Protein AF-A0A0E9PG13-F1 (afdb_monomer_lite)

Radius of gyration: 14.79 Å; chains: 1; bounding box: 24×17×44 Å

pLDDT: mean 80.11, std 15.55, range [46.41, 93.25]

Secondary structure (DSSP, 8-state):
--HHHHHHHHHH----EE-TTT--EES-HHHHHHHHHHHHHHHHHHHHHTT-

Sequence (52 aa):
MSTLNCHQNIHTGEKPFKCSQCGECFSQRGTLYRHKMIHEGEKILQLVWERV

Organism: Anguilla anguilla (NCBI:txid7936)

InterPro domains:
  IPR013087 Zinc finger C2H2-type [PF00096] (17-39)
  IPR013087 Zinc finger C2H2-type [PS00028] (19-39)
  IPR013087 Zinc finger C2H2-type [PS50157] (17-44)
  IPR013087 Zinc finger C2H2-type [SM00355] (17-39)
  IPR036236 Zinc finger C2H2 superfamily [SSF57667] (2-44)
  IPR050331 Zinc finger PRDM4/PRDM1/PRDM14-like [PTHR16515] (2-44)

Structure (mmCIF, N/CA/C/O backbone):
data_AF-A0A0E9PG13-F1
#
_entry.id   AF-A0A0E9PG13-F1
#
loop_
_atom_site.group_PDB
_atom_site.id
_atom_site.type_symbol
_atom_site.label_atom_id
_atom_site.label_alt_id
_atom_site.label_comp_id
_atom_site.label_asym_id
_atom_site.label_entity_id
_atom_site.label_seq_id
_atom_site.pdbx_PDB_ins_code
_atom_site.Cartn_x
_atom_site.Cartn_y
_atom_site.Cartn_z
_atom_site.occupancy
_atom_site.B_iso_or_equiv
_atom_site.auth_seq_id
_atom_site.auth_comp_id
_atom_site.auth_asym_id
_atom_site.auth_atom_id
_atom_site.pdbx_PDB_model_num
ATOM 1 N N . MET A 1 1 ? -4.029 14.321 8.215 1.00 64.75 1 MET A N 1
ATOM 2 C CA . MET A 1 1 ? -3.784 12.968 8.759 1.00 64.75 1 MET A CA 1
ATOM 3 C C . MET A 1 1 ? -2.804 13.109 9.908 1.00 64.75 1 MET A C 1
ATOM 5 O O . MET A 1 1 ? -1.660 13.464 9.656 1.00 64.75 1 MET A O 1
ATOM 9 N N . SER A 1 2 ? -3.268 12.958 11.146 1.00 82.62 2 SER A N 1
ATOM 10 C CA . SER A 1 2 ? -2.416 13.013 12.340 1.00 82.62 2 SER A CA 1
ATOM 11 C C . SER A 1 2 ? -1.789 11.642 12.614 1.00 82.62 2 SER A C 1
ATOM 13 O O . SER A 1 2 ? -2.315 10.619 12.168 1.00 82.62 2 SER A O 1
ATOM 15 N N . THR A 1 3 ? -0.690 11.602 13.370 1.00 84.50 3 THR A N 1
ATOM 16 C CA . THR A 1 3 ? -0.044 10.349 13.807 1.00 84.50 3 THR A CA 1
ATOM 17 C C . THR A 1 3 ? -1.028 9.425 14.524 1.00 84.50 3 THR A C 1
ATOM 19 O O . THR A 1 3 ? -1.010 8.219 14.300 1.00 84.50 3 THR A O 1
ATOM 22 N N . LEU A 1 4 ? -1.947 9.995 15.311 1.00 89.19 4 LEU A N 1
ATOM 23 C CA . LEU A 1 4 ? -3.006 9.245 15.981 1.00 89.19 4 LEU A CA 1
ATOM 24 C C . LEU A 1 4 ? -3.972 8.596 14.981 1.00 89.19 4 LEU A C 1
ATOM 26 O O . LEU A 1 4 ? -4.268 7.416 15.108 1.00 89.19 4 LEU A O 1
ATOM 30 N N . ASN A 1 5 ? -4.415 9.320 13.951 1.00 86.81 5 ASN A N 1
ATOM 31 C CA . ASN A 1 5 ? -5.331 8.766 12.950 1.00 86.81 5 ASN A CA 1
ATOM 32 C C . ASN A 1 5 ? -4.654 7.670 12.104 1.00 86.81 5 ASN A C 1
ATOM 34 O O . ASN A 1 5 ? -5.255 6.651 11.794 1.00 86.81 5 ASN A O 1
ATOM 38 N N . CYS A 1 6 ? -3.362 7.830 11.802 1.00 85.69 6 CYS A N 1
ATOM 39 C CA . CYS A 1 6 ? -2.559 6.770 11.194 1.00 85.69 6 CYS A CA 1
ATOM 40 C C . CYS A 1 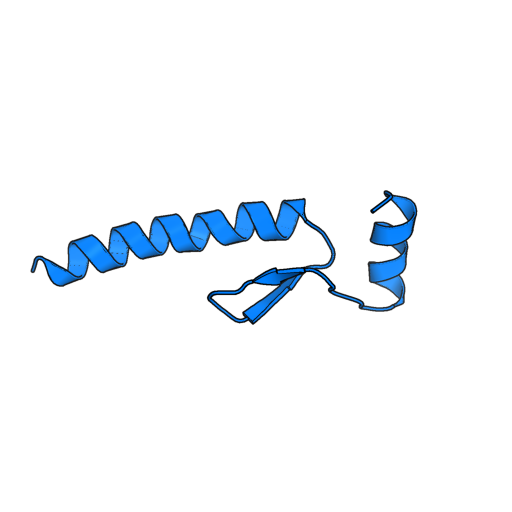6 ? -2.414 5.541 12.106 1.00 85.69 6 CYS A C 1
ATOM 42 O O . CYS A 1 6 ? -2.412 4.414 11.618 1.00 85.69 6 CYS A O 1
ATOM 44 N N . HIS A 1 7 ? -2.237 5.742 13.411 1.00 87.88 7 HIS A N 1
ATOM 45 C CA . HIS A 1 7 ? -2.152 4.644 14.369 1.00 87.88 7 HIS A CA 1
ATOM 46 C C . HIS A 1 7 ? -3.472 3.863 14.431 1.00 87.88 7 HIS A C 1
ATOM 48 O O . HIS A 1 7 ? -3.451 2.636 14.415 1.00 87.88 7 HIS A O 1
ATOM 54 N N . GLN A 1 8 ? -4.613 4.561 14.418 1.00 91.12 8 GLN A N 1
ATOM 55 C CA . GLN 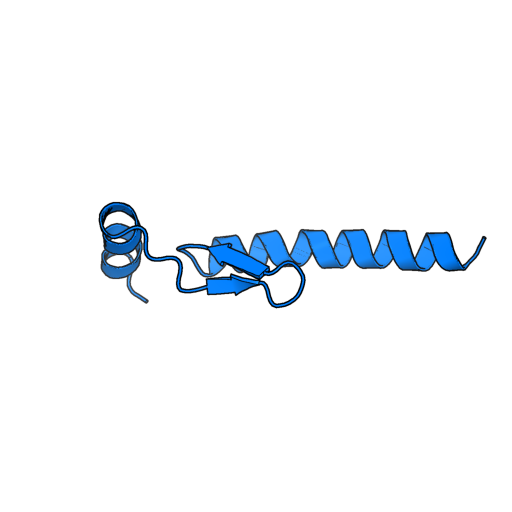A 1 8 ? -5.936 3.927 14.421 1.00 91.12 8 GLN A CA 1
ATOM 56 C C . GLN A 1 8 ? -6.158 3.010 13.210 1.00 91.12 8 GLN A C 1
ATOM 58 O O . GLN A 1 8 ? -6.724 1.933 13.371 1.00 91.12 8 GLN A O 1
ATOM 63 N N . ASN A 1 9 ? -5.610 3.353 12.039 1.00 88.31 9 ASN A N 1
ATOM 64 C CA . ASN A 1 9 ? -5.660 2.500 10.844 1.00 88.31 9 ASN A CA 1
ATOM 65 C C . ASN A 1 9 ? -5.075 1.089 11.054 1.00 88.31 9 ASN A C 1
ATOM 67 O O . ASN A 1 9 ? -5.404 0.171 10.308 1.00 88.31 9 ASN A O 1
ATOM 71 N N . ILE A 1 10 ? -4.185 0.899 12.036 1.00 86.88 10 ILE A N 1
ATOM 72 C CA . ILE A 1 10 ? -3.614 -0.419 12.360 1.00 86.88 10 ILE A CA 1
ATOM 73 C C . ILE A 1 10 ? -4.656 -1.296 13.062 1.00 86.88 10 ILE A C 1
ATOM 75 O O . ILE A 1 10 ? -4.705 -2.497 12.815 1.00 86.88 10 ILE A O 1
ATOM 79 N N . HIS A 1 11 ? -5.505 -0.691 13.896 1.00 91.50 11 HIS A N 1
ATOM 80 C CA . HIS A 1 11 ? -6.585 -1.386 14.599 1.00 91.50 11 HIS A CA 1
ATOM 81 C C . HIS A 1 11 ? -7.784 -1.633 13.688 1.00 91.50 11 HIS A C 1
ATOM 83 O O . HIS A 1 11 ? -8.369 -2.709 13.720 1.00 91.50 11 HIS A O 1
ATOM 89 N N . THR A 1 12 ? -8.140 -0.650 12.856 1.00 92.00 12 THR A N 1
ATOM 90 C CA . THR A 1 12 ? -9.292 -0.753 11.944 1.00 92.00 12 THR A CA 1
ATOM 91 C C . THR A 1 12 ? -8.972 -1.513 10.657 1.00 92.00 12 THR A C 1
ATOM 93 O O . THR A 1 12 ? -9.879 -1.953 9.957 1.00 92.00 12 THR A O 1
ATOM 96 N N . GLY A 1 13 ? -7.688 -1.651 10.314 1.00 88.62 13 GLY A N 1
ATOM 97 C CA . GLY A 1 13 ? -7.246 -2.202 9.034 1.00 88.62 13 GLY A CA 1
ATOM 98 C C . GLY A 1 13 ? -7.482 -1.266 7.844 1.00 88.62 13 GLY A C 1
ATOM 99 O O . GLY A 1 13 ? -7.271 -1.672 6.698 1.00 88.62 13 GLY A O 1
ATOM 100 N N . GLU A 1 14 ? -7.901 -0.020 8.080 1.00 91.38 14 GLU A N 1
ATOM 101 C CA . GLU A 1 14 ? -8.158 0.941 7.013 1.00 91.38 14 GLU A CA 1
ATOM 102 C C . GLU A 1 14 ? -6.872 1.320 6.269 1.00 91.38 14 GLU A C 1
ATOM 104 O O . GLU A 1 14 ? -5.841 1.685 6.842 1.00 91.38 14 GLU A O 1
ATOM 109 N N . LYS A 1 15 ? -6.940 1.276 4.938 1.00 89.75 15 LYS A N 1
ATOM 110 C CA . LYS A 1 15 ? -5.836 1.655 4.052 1.00 89.75 15 LYS A CA 1
ATOM 111 C C . LYS A 1 15 ? -6.320 2.695 3.041 1.00 89.75 15 LYS A C 1
ATOM 113 O O . LYS A 1 15 ? -6.583 2.351 1.890 1.00 89.75 15 LYS A O 1
ATOM 118 N N . PRO A 1 16 ? -6.465 3.966 3.456 1.00 88.50 16 PRO A N 1
ATOM 119 C CA . PRO A 1 16 ? -7.096 4.997 2.633 1.00 88.50 16 PRO A CA 1
ATOM 120 C C . PRO A 1 16 ? -6.252 5.425 1.423 1.00 88.50 16 PRO A C 1
ATOM 122 O O . PRO A 1 16 ? -6.753 6.103 0.529 1.00 88.50 16 PRO A O 1
ATOM 125 N N . PHE A 1 17 ? -4.968 5.064 1.372 1.00 91.38 17 PHE A N 1
ATOM 126 C CA . PHE A 1 17 ? -4.060 5.512 0.320 1.00 91.38 17 PHE A CA 1
ATOM 127 C C . PHE A 1 17 ? -3.878 4.432 -0.744 1.00 91.38 17 PHE A C 1
ATOM 129 O O . PHE A 1 17 ? -3.073 3.526 -0.564 1.00 91.38 17 PHE A O 1
ATOM 136 N N . LYS A 1 18 ? -4.588 4.542 -1.866 1.00 93.25 18 LYS A N 1
ATOM 137 C CA . LYS A 1 18 ? -4.493 3.592 -2.983 1.00 93.25 18 LYS A CA 1
ATOM 138 C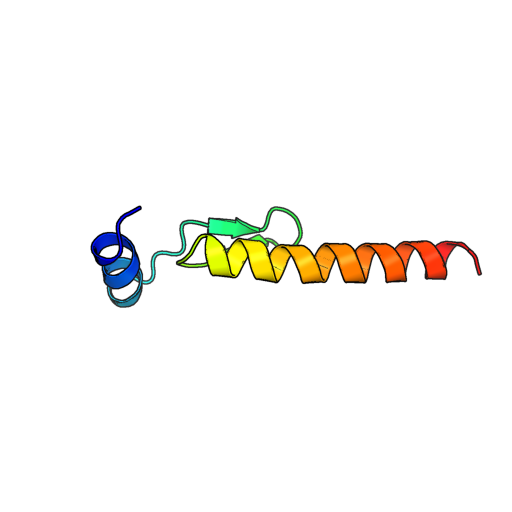 C . LYS A 1 18 ? -3.462 4.029 -4.031 1.00 93.25 18 LYS A C 1
ATOM 140 O O . LYS A 1 18 ? -3.418 5.198 -4.419 1.00 93.25 18 LYS A O 1
ATOM 145 N N . CYS A 1 19 ? -2.653 3.093 -4.517 1.00 92.25 19 CYS A N 1
ATOM 146 C CA . CYS A 1 19 ? -1.820 3.269 -5.698 1.00 92.25 19 CYS A CA 1
ATOM 147 C C . CYS A 1 19 ? -2.695 3.200 -6.954 1.00 92.25 19 CYS A C 1
ATOM 149 O O . CYS A 1 19 ? -3.439 2.243 -7.154 1.00 92.25 19 CYS A O 1
ATOM 151 N N . SER A 1 20 ? -2.610 4.212 -7.815 1.00 89.75 20 SER A N 1
ATOM 152 C CA . SER A 1 20 ? -3.390 4.279 -9.056 1.00 89.75 20 SER A CA 1
ATOM 153 C C . SER A 1 20 ? -2.899 3.319 -10.140 1.00 89.75 20 SER A C 1
ATOM 155 O O . SER A 1 20 ? -3.637 3.069 -11.083 1.00 89.75 20 SER A O 1
ATOM 157 N N . GLN A 1 21 ? -1.670 2.810 -10.026 1.00 88.38 21 GLN A N 1
ATOM 158 C CA . GLN A 1 21 ? -1.046 1.971 -11.047 1.00 88.38 21 GLN A CA 1
ATOM 159 C C . GLN A 1 21 ? -1.282 0.478 -10.800 1.00 88.38 21 GLN A C 1
ATOM 161 O O . GLN A 1 21 ? -1.771 -0.210 -11.685 1.00 88.38 21 GLN A O 1
ATOM 166 N N . CYS A 1 22 ? -0.992 -0.016 -9.593 1.00 91.31 22 CYS A N 1
ATOM 167 C CA . CYS A 1 22 ? -1.157 -1.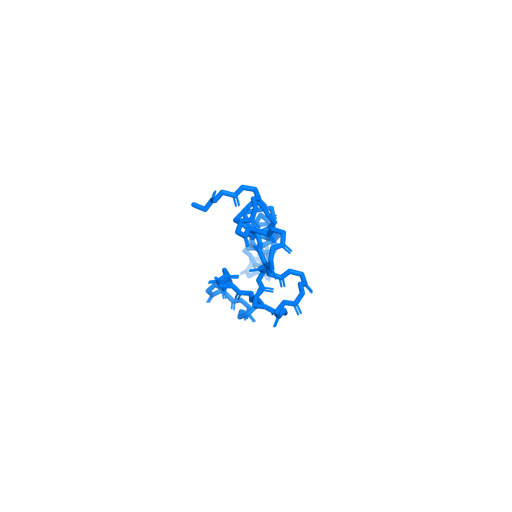432 -9.236 1.00 91.31 22 CYS A CA 1
ATOM 168 C C . CYS A 1 22 ? -2.380 -1.711 -8.346 1.00 91.31 22 CYS A C 1
ATOM 170 O O . CYS A 1 22 ? -2.734 -2.863 -8.114 1.00 91.31 22 CYS A O 1
ATOM 172 N N . GLY A 1 23 ? -3.035 -0.672 -7.820 1.00 90.19 23 GLY A N 1
ATOM 173 C CA . GLY A 1 23 ? -4.196 -0.822 -6.948 1.00 90.19 23 GLY A CA 1
ATOM 174 C C . GLY A 1 23 ? -3.883 -1.161 -5.488 1.00 90.19 23 GLY A C 1
ATOM 175 O O . GLY A 1 23 ? -4.832 -1.255 -4.710 1.00 90.19 23 GLY A O 1
ATOM 176 N N . GLU A 1 24 ? -2.610 -1.298 -5.093 1.00 92.62 24 GLU A N 1
ATOM 177 C CA . GLU A 1 24 ? -2.234 -1.553 -3.697 1.00 92.62 24 GLU A CA 1
ATOM 178 C C . GLU A 1 24 ? -2.665 -0.417 -2.766 1.00 92.62 24 GLU A C 1
ATOM 180 O O . GLU A 1 24 ? -2.504 0.766 -3.072 1.00 92.62 24 GLU A O 1
ATOM 185 N N . CYS A 1 25 ? -3.184 -0.779 -1.594 1.00 92.88 25 CYS A N 1
ATOM 186 C CA . CYS A 1 25 ? -3.609 0.175 -0.578 1.00 92.88 25 CYS A CA 1
ATOM 187 C C . CYS A 1 25 ? -2.601 0.242 0.575 1.00 92.88 25 CYS A C 1
ATOM 189 O O . CYS A 1 25 ? -2.102 -0.776 1.054 1.00 92.88 25 CYS A O 1
ATOM 191 N N . PHE A 1 26 ? -2.371 1.450 1.085 1.00 91.06 26 PHE A N 1
ATOM 192 C CA . PHE A 1 26 ? -1.448 1.767 2.170 1.00 91.06 26 PHE A CA 1
ATOM 193 C C . PHE A 1 26 ? -2.172 2.521 3.291 1.00 91.06 26 PHE A C 1
ATOM 195 O O . PHE A 1 26 ? -3.092 3.306 3.054 1.00 91.06 26 PHE A O 1
ATOM 202 N N . SER A 1 27 ? -1.726 2.318 4.531 1.00 90.44 27 SER A N 1
ATOM 203 C CA . SER A 1 27 ? -2.228 3.036 5.713 1.00 90.44 27 SER A CA 1
ATOM 204 C C . SER A 1 27 ? -1.597 4.424 5.886 1.00 90.44 27 SER A C 1
ATOM 206 O O . SER A 1 27 ? -2.130 5.256 6.619 1.00 90.44 27 SER A O 1
ATOM 208 N N . GLN A 1 28 ? -0.485 4.694 5.187 1.00 89.25 28 GLN A N 1
ATOM 209 C CA . GLN A 1 28 ? 0.314 5.917 5.296 1.00 89.25 28 GLN A CA 1
ATOM 210 C C . GLN A 1 28 ? 0.680 6.513 3.936 1.00 89.25 28 GLN A C 1
ATOM 212 O O . GLN A 1 28 ? 1.100 5.805 3.019 1.00 89.25 28 GLN A O 1
ATOM 217 N N . ARG A 1 29 ? 0.635 7.850 3.846 1.00 88.56 29 ARG A N 1
ATOM 218 C CA . ARG A 1 29 ? 1.014 8.598 2.637 1.00 88.56 29 ARG A CA 1
ATOM 219 C C . ARG A 1 29 ? 2.494 8.436 2.276 1.00 88.56 29 ARG A C 1
ATOM 221 O O . ARG A 1 29 ? 2.809 8.316 1.099 1.00 88.56 29 ARG A O 1
ATOM 228 N N . GLY A 1 30 ? 3.390 8.425 3.267 1.00 88.31 30 GLY A N 1
ATOM 229 C CA . GLY A 1 30 ? 4.832 8.252 3.040 1.00 88.31 30 GLY A CA 1
ATOM 230 C C . GLY A 1 30 ? 5.169 6.884 2.443 1.00 88.31 30 GLY A C 1
ATOM 231 O O . GLY A 1 30 ? 5.963 6.792 1.510 1.00 88.31 30 GLY A O 1
ATOM 232 N N . THR A 1 31 ? 4.491 5.833 2.911 1.00 89.94 31 THR A N 1
ATOM 233 C CA . THR A 1 31 ? 4.641 4.477 2.370 1.00 89.94 31 THR A CA 1
ATOM 234 C C . THR A 1 31 ? 4.159 4.392 0.925 1.00 89.94 31 THR A C 1
ATOM 236 O O . THR A 1 31 ? 4.888 3.861 0.091 1.00 89.94 31 THR A O 1
ATOM 239 N N . LEU A 1 32 ? 2.999 4.985 0.604 1.00 91.81 32 LEU A N 1
ATOM 240 C CA . LEU A 1 32 ? 2.526 5.087 -0.781 1.00 91.81 32 LEU A CA 1
ATOM 241 C C . LEU A 1 32 ? 3.520 5.864 -1.659 1.00 91.81 32 LEU A C 1
ATOM 243 O O . LEU A 1 32 ? 3.797 5.447 -2.776 1.00 91.81 32 LEU A O 1
ATOM 247 N N . TYR A 1 33 ? 4.063 6.984 -1.174 1.00 89.69 33 TYR A N 1
ATOM 248 C CA . TYR A 1 33 ? 5.029 7.781 -1.935 1.00 89.69 33 TYR A CA 1
ATOM 249 C C . TYR A 1 33 ? 6.284 6.974 -2.281 1.00 89.69 33 TYR A C 1
ATOM 251 O O . TYR A 1 33 ? 6.676 6.924 -3.441 1.00 89.69 33 TYR A O 1
ATOM 259 N N . ARG A 1 34 ? 6.865 6.268 -1.303 1.00 88.44 34 ARG A N 1
ATOM 260 C CA . ARG A 1 34 ? 8.012 5.383 -1.548 1.00 88.44 34 ARG A CA 1
ATOM 261 C C . ARG A 1 34 ? 7.669 4.257 -2.523 1.00 88.44 34 ARG A C 1
ATOM 263 O O . ARG A 1 34 ? 8.477 3.946 -3.385 1.00 88.44 34 ARG A O 1
ATOM 270 N N . HIS A 1 35 ? 6.483 3.667 -2.398 1.00 90.06 35 HIS A N 1
ATOM 271 C CA . HIS A 1 35 ? 6.016 2.634 -3.319 1.00 90.06 35 HIS A CA 1
ATOM 272 C C . HIS A 1 35 ? 5.899 3.156 -4.761 1.00 90.06 35 HIS A C 1
ATOM 274 O O . HIS A 1 35 ? 6.337 2.478 -5.683 1.00 90.06 35 HIS A O 1
ATOM 280 N N . LYS A 1 36 ? 5.402 4.383 -4.973 1.00 89.31 36 LYS A N 1
ATOM 281 C CA . LYS A 1 36 ? 5.308 4.984 -6.318 1.00 89.31 36 LYS A CA 1
ATOM 282 C C . LYS A 1 36 ? 6.659 5.081 -7.037 1.00 89.31 36 LYS A C 1
ATOM 284 O O . LYS A 1 36 ? 6.689 4.966 -8.256 1.00 89.31 36 LYS A O 1
ATOM 289 N N . MET A 1 37 ? 7.763 5.221 -6.302 1.00 86.50 37 MET A N 1
ATOM 290 C CA . MET A 1 37 ? 9.109 5.248 -6.891 1.00 86.50 37 MET A CA 1
ATOM 291 C C . MET A 1 37 ? 9.495 3.915 -7.549 1.00 86.50 37 MET A C 1
ATOM 293 O O . MET A 1 37 ? 10.285 3.902 -8.489 1.00 86.50 37 MET A O 1
ATOM 297 N N . ILE A 1 38 ? 8.934 2.792 -7.083 1.00 86.12 38 ILE A N 1
ATOM 298 C CA . ILE A 1 38 ? 9.159 1.470 -7.688 1.00 86.12 38 ILE A CA 1
ATOM 299 C C . ILE A 1 38 ? 8.612 1.475 -9.111 1.00 86.12 38 ILE A C 1
ATOM 301 O O . ILE A 1 38 ? 9.306 1.077 -10.038 1.00 86.12 38 ILE A O 1
ATOM 305 N N . HIS A 1 39 ? 7.417 2.030 -9.299 1.00 83.88 39 HIS A N 1
ATOM 306 C CA . HIS A 1 39 ? 6.813 2.148 -10.616 1.00 83.88 39 HIS A CA 1
ATOM 307 C C . HIS A 1 39 ? 7.559 3.102 -11.552 1.00 83.88 39 HIS A C 1
ATOM 309 O O . HIS A 1 39 ? 7.570 2.880 -12.757 1.00 83.88 39 HIS A O 1
ATOM 315 N N . GLU A 1 40 ? 8.197 4.154 -11.036 1.00 70.50 40 GLU A N 1
ATOM 316 C CA . GLU A 1 40 ? 9.076 5.006 -11.848 1.00 70.50 40 GLU A CA 1
ATOM 317 C C . GLU A 1 40 ? 10.336 4.253 -12.303 1.00 70.50 40 GLU A C 1
ATOM 319 O O . GLU A 1 40 ? 10.750 4.398 -13.454 1.00 70.50 40 GLU A O 1
ATOM 324 N N . GLY A 1 41 ? 10.898 3.387 -11.453 1.00 64.81 41 GLY A N 1
ATOM 325 C CA . GLY A 1 41 ? 11.986 2.478 -11.830 1.00 64.81 41 GLY A CA 1
ATOM 326 C C . GLY A 1 41 ? 11.553 1.391 -12.824 1.00 64.81 41 GLY A C 1
ATOM 327 O O . GLY A 1 41 ? 12.258 1.123 -13.796 1.00 64.81 41 GLY A O 1
ATOM 328 N N . GLU A 1 42 ? 10.365 0.813 -12.638 1.00 57.91 42 GLU A N 1
ATOM 329 C CA . GLU A 1 42 ? 9.748 -0.139 -13.575 1.00 57.91 42 GLU A CA 1
ATOM 330 C C . GLU A 1 42 ? 9.432 0.514 -14.923 1.00 57.91 42 GLU A C 1
ATOM 332 O O . GLU A 1 42 ? 9.611 -0.110 -15.966 1.00 57.91 42 GLU A O 1
ATOM 337 N N . LYS A 1 43 ? 9.034 1.791 -14.926 1.00 56.62 43 LYS A N 1
ATOM 338 C CA . LYS A 1 43 ? 8.789 2.564 -16.149 1.00 56.62 43 LYS A CA 1
ATOM 339 C C . LYS A 1 43 ? 10.072 2.760 -16.955 1.00 56.62 43 LYS A C 1
ATOM 341 O O . LYS A 1 43 ? 10.025 2.684 -18.179 1.00 56.62 43 LYS A O 1
ATOM 346 N N . ILE A 1 44 ? 11.216 2.970 -16.295 1.00 55.25 44 ILE A N 1
ATOM 347 C CA . ILE A 1 44 ? 12.526 3.020 -16.967 1.00 55.25 44 ILE A CA 1
ATOM 348 C C . ILE A 1 44 ? 12.867 1.657 -17.574 1.00 55.25 44 ILE A C 1
ATOM 350 O O . ILE A 1 44 ? 13.294 1.609 -18.723 1.00 55.25 44 ILE A O 1
ATOM 354 N N . LEU A 1 45 ? 12.642 0.557 -16.848 1.00 54.75 45 LEU A N 1
ATOM 355 C CA . LEU A 1 45 ? 12.853 -0.785 -17.394 1.00 54.75 45 LEU A CA 1
ATOM 356 C C . LEU A 1 45 ? 11.951 -1.019 -18.614 1.00 54.75 45 LEU A C 1
ATOM 358 O O . LEU A 1 45 ? 12.467 -1.282 -19.691 1.00 54.75 45 LEU A O 1
ATOM 362 N N . GLN A 1 46 ? 10.640 -0.811 -18.520 1.00 52.66 46 GLN A N 1
ATOM 3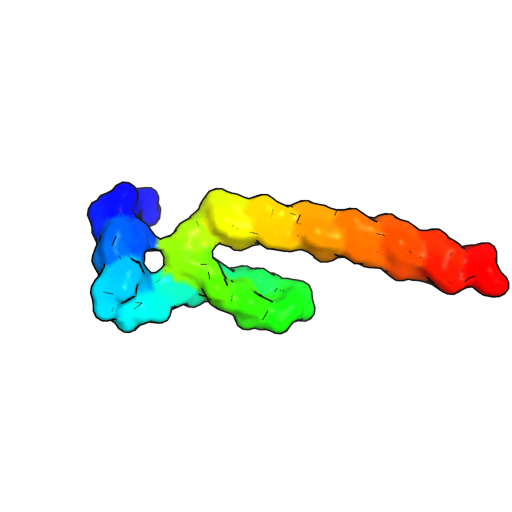63 C CA . GLN A 1 46 ? 9.726 -1.011 -19.650 1.00 52.66 46 GLN A CA 1
ATOM 364 C C . GLN A 1 46 ? 10.104 -0.177 -20.894 1.00 52.66 46 GLN A C 1
ATOM 366 O O . GLN A 1 46 ? 10.077 -0.696 -22.007 1.00 52.66 46 GLN A O 1
ATOM 371 N N . LEU A 1 47 ? 10.552 1.073 -20.719 1.00 53.09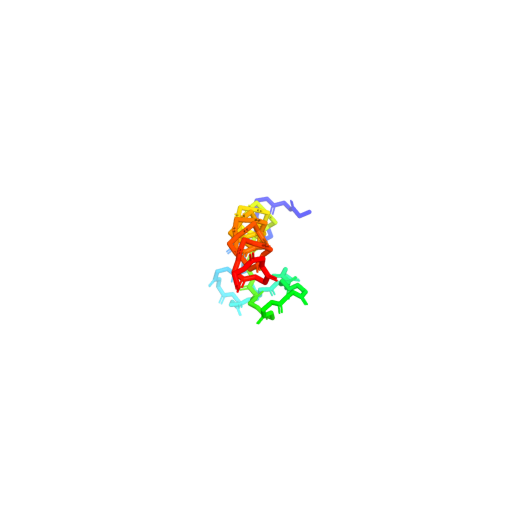 47 LEU A N 1
ATOM 372 C CA . LEU A 1 47 ? 11.019 1.926 -21.824 1.00 53.09 47 LEU A CA 1
ATOM 373 C C . LEU A 1 47 ? 12.308 1.424 -22.500 1.00 53.09 47 LEU A C 1
ATOM 375 O O . LEU A 1 47 ? 12.524 1.697 -23.681 1.00 53.09 47 LEU A O 1
ATOM 379 N N . VAL A 1 48 ? 13.185 0.727 -21.772 1.00 51.91 48 VAL A N 1
ATOM 380 C CA . VAL A 1 48 ? 14.404 0.121 -22.341 1.00 51.91 48 VAL A CA 1
ATOM 381 C C . VAL A 1 48 ? 14.069 -1.169 -23.097 1.00 51.91 48 VAL A C 1
ATOM 383 O O . VAL A 1 48 ? 14.684 -1.439 -24.125 1.00 51.91 48 VAL A O 1
ATOM 386 N N . TRP A 1 49 ? 13.071 -1.929 -22.638 1.00 48.34 49 TRP A N 1
ATOM 387 C CA . TRP A 1 49 ? 12.633 -3.179 -23.271 1.00 48.34 49 TRP A CA 1
ATOM 388 C C . TRP A 1 49 ? 11.838 -2.978 -24.573 1.00 48.34 49 TRP A C 1
ATOM 390 O O . TRP A 1 49 ? 11.843 -3.871 -25.407 1.00 48.34 49 TRP A O 1
ATOM 400 N N . GLU A 1 50 ? 11.209 -1.818 -24.795 1.00 46.41 50 GLU A N 1
ATOM 401 C CA . GLU A 1 50 ? 10.534 -1.482 -26.068 1.00 46.41 50 GLU A CA 1
ATOM 402 C C . GLU A 1 50 ? 11.489 -0.916 -27.147 1.00 46.41 50 GLU A C 1
ATOM 404 O O . GLU A 1 50 ? 11.060 -0.592 -28.255 1.00 46.41 50 GLU A O 1
ATOM 409 N N . ARG A 1 51 ? 12.787 -0.767 -26.833 1.00 50.97 51 ARG A N 1
ATOM 410 C CA . ARG A 1 51 ? 13.842 -0.323 -27.774 1.00 50.97 51 ARG A CA 1
ATOM 411 C C . ARG A 1 51 ? 14.781 -1.447 -28.235 1.00 50.97 51 ARG A C 1
ATOM 413 O O . ARG A 1 51 ? 15.765 -1.142 -28.911 1.00 50.97 51 ARG A O 1
ATOM 420 N N . VAL A 1 52 ? 14.486 -2.701 -27.892 1.00 47.84 52 VAL A N 1
ATOM 421 C CA . VAL A 1 52 ? 15.099 -3.916 -28.463 1.00 47.84 52 VAL A CA 1
ATOM 422 C C . VAL A 1 52 ? 14.055 -4.610 -29.325 1.00 47.84 52 VAL A C 1
ATOM 424 O O . VAL A 1 52 ? 14.421 -5.033 -30.441 1.00 47.84 52 VAL A O 1
#

Foldseek 3Di:
DDPVQLVVCVVVVDFPAADPPPGDGHSDPVVSVVVVVVVVVVVVVVVVVVVD